Protein AF-A0A4U3ET14-F1 (afdb_monomer_lite)

Secondary structure (DSSP, 8-state):
-BTTS-TT---GGGB----HHHHHHHHHTHHHHHHHHTTTEEEEEEE-TTT--EEEEEEEEEEEEEEETTEEEEEEEEEEEE-S-HHHHHHHHHHHHHHHHHTS---GGGS--SEEEEEEPPP---SS---S-EEEE-TTS-EEEE--GGGTTT---S-----GGGTS---

Structure (mmCIF, N/CA/C/O backbone):
data_AF-A0A4U3ET14-F1
#
_entry.id   AF-A0A4U3ET14-F1
#
loop_
_atom_site.group_PDB
_atom_site.id
_atom_site.type_symbol
_atom_site.label_atom_id
_atom_site.label_alt_id
_atom_site.label_comp_id
_atom_site.label_asym_id
_atom_site.label_entity_id
_atom_site.label_seq_id
_atom_site.pdbx_PDB_ins_code
_atom_site.Cartn_x
_atom_site.Cartn_y
_atom_site.Cartn_z
_atom_site.occupancy
_atom_site.B_iso_or_equiv
_atom_site.auth_seq_id
_atom_site.auth_comp_id
_atom_site.auth_asym_id
_atom_site.auth_atom_id
_atom_site.pdbx_PDB_model_num
ATOM 1 N N . GLU A 1 1 ? -13.115 13.898 7.550 1.00 78.31 1 GLU A N 1
ATOM 2 C CA . GLU A 1 1 ? -11.668 13.920 7.273 1.00 78.31 1 GLU A CA 1
ATOM 3 C C . GLU A 1 1 ? -11.383 13.258 5.935 1.00 78.31 1 GLU A C 1
ATOM 5 O O . GLU A 1 1 ? -12.081 12.295 5.632 1.00 78.31 1 GLU A O 1
ATOM 10 N N . HIS A 1 2 ? -10.423 13.781 5.162 1.00 81.75 2 HIS A N 1
ATOM 11 C CA . HIS A 1 2 ? -9.991 13.271 3.858 1.00 81.75 2 HIS A CA 1
ATOM 12 C C . HIS A 1 2 ? -8.770 12.347 4.012 1.00 81.75 2 HIS A C 1
ATOM 14 O O . HIS A 1 2 ? -7.704 12.760 4.465 1.00 81.75 2 HIS A O 1
ATOM 20 N N . HIS A 1 3 ? -8.874 11.087 3.591 1.00 79.56 3 HIS A N 1
ATOM 21 C CA . HIS A 1 3 ? -7.806 10.092 3.783 1.00 79.56 3 HIS A CA 1
ATOM 22 C C . HIS A 1 3 ? -6.509 10.477 3.074 1.00 79.56 3 HIS A C 1
ATOM 24 O O . HIS A 1 3 ? -5.432 10.311 3.638 1.00 79.56 3 HIS A O 1
ATOM 30 N N . ASN A 1 4 ? -6.608 11.063 1.883 1.00 77.81 4 ASN A N 1
ATOM 31 C CA . ASN A 1 4 ? -5.463 11.516 1.094 1.00 77.81 4 ASN A CA 1
ATOM 32 C C . ASN A 1 4 ? -5.036 12.977 1.347 1.00 77.81 4 ASN A C 1
ATOM 34 O O . ASN A 1 4 ? -4.266 13.516 0.555 1.00 77.81 4 ASN A O 1
ATOM 38 N N . ASN A 1 5 ? -5.581 13.638 2.378 1.00 78.75 5 ASN A N 1
ATOM 39 C CA . ASN A 1 5 ? -5.318 15.048 2.707 1.00 78.75 5 ASN A CA 1
ATOM 40 C C . ASN A 1 5 ? -5.593 16.053 1.563 1.00 78.75 5 ASN A C 1
ATOM 42 O O . ASN A 1 5 ? -5.087 17.173 1.567 1.00 78.75 5 ASN A O 1
ATOM 46 N N . ASN A 1 6 ? -6.387 15.667 0.559 1.00 79.31 6 ASN A N 1
ATOM 47 C CA . ASN A 1 6 ? -6.824 16.564 -0.504 1.00 79.31 6 ASN A CA 1
ATOM 48 C C . ASN A 1 6 ? -8.266 16.998 -0.235 1.00 79.31 6 ASN A C 1
ATOM 50 O O . ASN A 1 6 ? -9.198 16.220 -0.442 1.00 79.31 6 ASN A O 1
ATOM 54 N N . GLU A 1 7 ? -8.435 18.254 0.177 1.00 78.38 7 GLU A N 1
ATOM 55 C CA . GLU A 1 7 ? -9.734 18.862 0.489 1.00 78.38 7 GLU A CA 1
ATOM 56 C C . GLU A 1 7 ? -10.712 18.903 -0.696 1.00 78.38 7 GLU A C 1
ATOM 58 O O . GLU A 1 7 ? -11.920 19.001 -0.493 1.00 78.38 7 GLU A O 1
ATOM 63 N N . PHE A 1 8 ? -10.210 18.789 -1.930 1.00 80.19 8 PHE A N 1
ATOM 64 C CA . PHE A 1 8 ? -11.030 18.739 -3.141 1.00 80.19 8 PHE A CA 1
ATOM 65 C C . PHE A 1 8 ? -11.416 17.308 -3.543 1.00 80.19 8 PHE A C 1
ATOM 67 O O . PHE A 1 8 ? -12.247 17.128 -4.435 1.00 80.19 8 PHE A O 1
ATOM 74 N N . ASN A 1 9 ? -10.844 16.274 -2.910 1.00 80.56 9 ASN A N 1
ATOM 75 C CA . ASN A 1 9 ? -11.234 14.888 -3.163 1.00 80.56 9 ASN A CA 1
ATOM 76 C C . ASN A 1 9 ? -12.428 14.476 -2.290 1.00 80.56 9 ASN A C 1
ATOM 78 O O . ASN A 1 9 ? -12.295 13.707 -1.338 1.00 80.56 9 ASN A O 1
ATOM 82 N N . CYS A 1 10 ? -13.616 14.934 -2.679 1.00 79.69 10 CYS A N 1
ATOM 83 C CA . CYS A 1 10 ? -14.876 14.638 -1.995 1.00 79.69 10 CYS A CA 1
ATOM 84 C C . CYS A 1 10 ? -15.463 13.251 -2.327 1.00 79.69 10 CYS A C 1
ATOM 86 O O . CYS A 1 10 ? -16.654 13.021 -2.102 1.00 79.69 10 CYS A O 1
ATOM 88 N N . CYS A 1 11 ? -14.681 12.325 -2.895 1.00 80.75 11 CYS A N 1
ATOM 89 C CA . CYS A 1 11 ? -15.155 10.958 -3.107 1.00 80.75 11 CYS A CA 1
ATOM 90 C C . CYS A 1 11 ? -15.515 10.334 -1.756 1.00 80.75 11 CYS A C 1
ATOM 92 O O . CYS A 1 11 ? -14.699 10.353 -0.840 1.00 80.75 11 CYS A O 1
ATOM 94 N N . ILE A 1 12 ? -16.705 9.734 -1.643 1.00 75.94 12 ILE A N 1
ATOM 95 C CA . ILE A 1 12 ? -17.190 9.145 -0.382 1.00 75.94 12 ILE A CA 1
ATOM 96 C C . ILE A 1 12 ? -16.167 8.160 0.197 1.00 75.94 12 ILE A C 1
ATOM 98 O O . ILE A 1 12 ? -15.900 8.190 1.390 1.00 75.94 12 ILE A O 1
ATOM 102 N N . SER A 1 13 ? -15.514 7.361 -0.650 1.00 78.69 13 SER A N 1
ATOM 103 C CA . SER A 1 13 ? -14.502 6.391 -0.223 1.00 78.69 13 SER A CA 1
ATOM 104 C C . SER A 1 13 ? -13.238 6.998 0.394 1.00 78.69 13 SER A C 1
ATOM 106 O O . SER A 1 13 ? -12.482 6.274 1.030 1.00 78.69 13 SER A O 1
ATOM 108 N N . ASN A 1 14 ? -13.004 8.297 0.198 1.00 81.69 14 ASN A N 1
ATOM 109 C CA . ASN A 1 14 ? -11.886 9.061 0.753 1.00 81.69 14 ASN A CA 1
ATOM 110 C C . ASN A 1 14 ? -12.255 9.752 2.080 1.00 81.69 14 ASN A C 1
ATOM 112 O O . ASN A 1 14 ? -11.460 10.527 2.607 1.00 81.69 14 ASN A O 1
ATOM 116 N N . LEU A 1 15 ? -13.468 9.544 2.601 1.00 83.50 15 LEU A N 1
ATOM 117 C CA . LEU A 1 15 ? -13.969 10.254 3.773 1.00 83.50 15 LEU A CA 1
ATOM 118 C C . LEU A 1 15 ? -14.135 9.329 4.979 1.00 83.50 15 LEU A C 1
ATOM 120 O O . LEU A 1 15 ? -14.607 8.203 4.864 1.00 83.50 15 LEU A O 1
ATOM 124 N N . SER A 1 16 ? -13.816 9.853 6.164 1.00 83.31 16 SER A N 1
ATOM 125 C CA . SER A 1 16 ? -14.176 9.242 7.452 1.00 83.31 16 SER A CA 1
ATOM 126 C C . SER A 1 16 ? -14.586 10.263 8.500 1.00 83.31 16 SER A C 1
ATOM 128 O O . SER A 1 16 ? -14.164 11.426 8.476 1.00 83.31 16 SER A O 1
ATOM 130 N N . PHE A 1 17 ? -15.361 9.786 9.475 1.00 81.12 17 PHE A N 1
ATOM 131 C CA . PHE A 1 17 ? -15.567 10.469 10.746 1.00 81.12 17 PHE A CA 1
ATOM 132 C C . PHE A 1 17 ? -14.370 10.187 11.662 1.00 81.12 17 PHE A C 1
ATOM 134 O O . PHE A 1 17 ? -14.143 9.050 12.064 1.00 81.12 17 PHE A O 1
ATOM 141 N N . ALA A 1 18 ? -13.598 11.224 11.977 1.00 80.06 18 ALA A N 1
ATOM 142 C CA . ALA A 1 18 ? -12.468 11.169 12.899 1.00 80.06 18 ALA A CA 1
ATOM 143 C C . ALA A 1 18 ? -12.526 12.385 13.832 1.00 80.06 18 ALA A C 1
ATOM 145 O O . ALA A 1 18 ? -13.037 13.439 13.443 1.00 80.06 18 ALA A O 1
ATOM 146 N N . SER A 1 19 ? -12.024 12.249 15.063 1.00 82.44 19 SER A N 1
ATOM 147 C CA . SER A 1 19 ? -11.915 13.398 15.965 1.00 82.44 19 SER A CA 1
ATOM 148 C C . SER A 1 19 ? -10.856 14.381 15.464 1.00 82.44 19 SER A C 1
ATOM 150 O O . SER A 1 19 ? -9.918 13.998 14.760 1.00 82.44 19 SER A O 1
ATOM 152 N N . ASN A 1 20 ? -10.983 15.649 15.861 1.00 81.56 20 ASN A N 1
ATOM 153 C CA . ASN A 1 20 ? -10.042 16.696 15.464 1.00 81.56 20 ASN A CA 1
ATOM 154 C C . ASN A 1 20 ? -8.594 16.365 15.870 1.00 81.56 20 ASN A C 1
ATOM 156 O O . ASN A 1 20 ? -7.677 16.557 15.081 1.00 81.56 20 ASN A O 1
ATOM 160 N N . ASP A 1 21 ? -8.395 15.793 17.060 1.00 78.94 21 ASP A N 1
ATOM 161 C CA . ASP A 1 21 ? -7.061 15.425 17.553 1.00 78.94 21 ASP A CA 1
ATOM 162 C C . ASP A 1 21 ? -6.397 14.342 16.693 1.00 78.94 21 ASP A C 1
ATOM 164 O O . ASP A 1 21 ? -5.205 14.413 16.402 1.00 78.94 21 ASP A O 1
ATOM 168 N N . ILE A 1 22 ? -7.173 13.345 16.254 1.00 78.56 22 ILE A N 1
ATOM 169 C CA . ILE A 1 22 ? -6.671 12.279 15.378 1.00 78.56 22 ILE A CA 1
ATOM 170 C C . ILE A 1 22 ? -6.334 12.850 13.999 1.00 78.56 22 ILE A C 1
ATOM 172 O O . ILE A 1 22 ? -5.330 12.471 13.400 1.00 78.56 22 ILE A O 1
ATOM 176 N N . ASN A 1 23 ? -7.150 13.781 13.509 1.00 76.00 23 ASN A N 1
ATOM 177 C CA . ASN A 1 23 ? -6.892 14.437 12.240 1.00 76.00 23 ASN A CA 1
ATOM 178 C C . ASN A 1 23 ? -5.600 15.272 12.263 1.00 76.00 23 ASN A C 1
ATOM 180 O O . ASN A 1 23 ? -4.749 15.157 11.385 1.00 76.00 23 ASN A O 1
ATOM 184 N N . LEU A 1 24 ? -5.410 16.062 13.320 1.00 77.56 24 LEU A N 1
ATOM 185 C CA . LEU A 1 24 ? -4.178 16.824 13.515 1.00 77.56 24 LEU A CA 1
ATOM 186 C C . LEU A 1 24 ? -2.954 15.9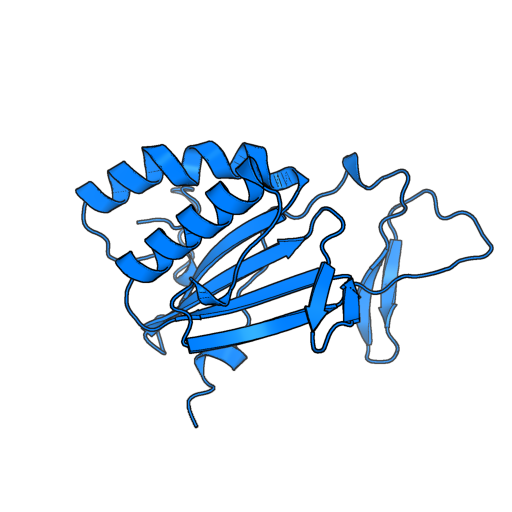02 13.598 1.00 77.56 24 LEU A C 1
ATOM 188 O O . LEU A 1 24 ? -1.919 16.213 13.013 1.00 77.56 24 LEU A O 1
ATOM 192 N N . ALA A 1 25 ? -3.069 14.747 14.263 1.00 72.75 25 ALA A N 1
ATOM 193 C CA . ALA A 1 25 ? -1.997 13.754 14.288 1.00 72.75 25 ALA A CA 1
ATOM 194 C C . ALA A 1 25 ? -1.647 13.252 12.873 1.00 72.75 25 ALA A C 1
ATOM 196 O O . ALA A 1 25 ? -0.470 13.244 12.518 1.00 72.75 25 ALA A O 1
ATOM 197 N N . LYS A 1 26 ? -2.655 12.933 12.046 1.00 79.19 26 LYS A N 1
ATOM 198 C CA . LYS A 1 26 ? -2.486 12.525 10.637 1.00 79.19 26 LYS A CA 1
ATOM 199 C C . LYS A 1 26 ? -1.726 13.555 9.812 1.00 79.19 26 LYS A C 1
ATOM 201 O O . LYS A 1 26 ? -0.763 13.199 9.130 1.00 79.19 26 LYS A O 1
ATOM 206 N N . ALA A 1 27 ? -2.098 14.824 9.947 1.00 74.69 27 ALA A N 1
ATOM 207 C CA . ALA A 1 27 ? -1.433 15.925 9.258 1.00 74.69 27 ALA A CA 1
ATOM 208 C C . ALA A 1 27 ? 0.050 16.080 9.656 1.00 74.69 27 ALA A C 1
ATOM 210 O O . ALA A 1 27 ? 0.862 16.612 8.894 1.00 74.69 27 ALA A O 1
ATOM 211 N N . HIS A 1 28 ? 0.425 15.639 10.860 1.00 73.44 28 HIS A N 1
ATOM 212 C CA . HIS A 1 28 ? 1.790 15.740 11.369 1.00 73.44 28 HIS A CA 1
ATOM 213 C C . HIS A 1 28 ? 2.655 14.499 11.126 1.00 73.44 28 HIS A C 1
ATOM 215 O O . HIS A 1 28 ? 3.878 14.645 11.175 1.00 73.44 28 HIS A O 1
ATOM 221 N N . THR A 1 29 ? 2.064 13.337 10.834 1.00 79.44 29 THR A N 1
ATOM 222 C CA . THR A 1 29 ? 2.793 12.086 10.571 1.00 79.44 29 THR A CA 1
ATOM 223 C C . THR A 1 29 ? 2.603 11.625 9.126 1.00 79.44 29 THR A C 1
ATOM 225 O O . THR A 1 29 ? 3.374 12.041 8.259 1.00 79.44 29 THR A O 1
ATOM 228 N N . LEU A 1 30 ? 1.563 10.832 8.854 1.00 76.06 30 LEU A N 1
ATOM 229 C CA . LEU A 1 30 ? 1.330 10.128 7.593 1.00 76.06 30 LEU A CA 1
ATOM 230 C C . LEU A 1 30 ? 1.377 11.076 6.390 1.00 76.06 30 LEU A C 1
ATOM 232 O O . LEU A 1 30 ? 2.052 10.798 5.401 1.00 76.06 30 LEU A O 1
ATOM 236 N N . ASP A 1 31 ? 0.720 12.231 6.500 1.00 76.50 31 ASP A N 1
ATOM 237 C CA . ASP A 1 31 ? 0.611 13.181 5.390 1.00 76.50 31 ASP A CA 1
ATOM 238 C C . ASP A 1 31 ? 1.960 13.824 5.023 1.00 76.50 31 ASP A C 1
ATOM 240 O O . ASP A 1 31 ? 2.165 14.235 3.881 1.00 76.50 31 ASP A O 1
ATOM 244 N N . LYS A 1 32 ? 2.908 13.900 5.968 1.00 77.69 32 LYS A N 1
ATOM 245 C CA . LYS A 1 32 ? 4.254 14.439 5.718 1.00 77.69 32 LYS A CA 1
ATOM 246 C C . LYS A 1 32 ? 5.221 13.396 5.178 1.00 77.69 32 LYS A C 1
ATOM 248 O O . LYS A 1 32 ? 6.124 13.749 4.421 1.00 77.69 32 LYS A O 1
ATOM 253 N N . THR A 1 33 ? 5.073 12.141 5.589 1.00 76.88 33 THR A N 1
ATOM 254 C CA . THR A 1 33 ? 6.005 11.058 5.246 1.00 76.88 33 THR A CA 1
ATOM 255 C C . THR A 1 33 ? 5.637 10.362 3.939 1.00 76.88 33 THR A C 1
ATOM 257 O O . THR A 1 33 ? 6.524 9.953 3.189 1.00 76.88 33 THR A O 1
ATOM 260 N N . GLN A 1 34 ? 4.349 10.306 3.595 1.00 74.69 34 GLN A N 1
ATOM 261 C CA . GLN A 1 34 ? 3.854 9.654 2.380 1.00 74.69 34 GLN A CA 1
ATOM 262 C C . GLN A 1 34 ? 4.495 10.172 1.069 1.00 74.69 34 GLN A C 1
ATOM 264 O O . GLN A 1 34 ? 4.858 9.334 0.240 1.00 74.69 34 GLN A O 1
ATOM 269 N N . PRO A 1 35 ? 4.739 11.486 0.854 1.00 77.62 35 PRO A N 1
ATOM 270 C CA . PRO A 1 35 ? 5.425 11.963 -0.353 1.00 77.62 35 PRO A CA 1
ATOM 271 C C . PRO A 1 35 ? 6.862 11.445 -0.502 1.00 77.62 35 PRO A C 1
ATOM 273 O O . PRO A 1 35 ? 7.341 11.278 -1.622 1.00 77.62 35 PRO A O 1
ATOM 276 N N . ILE A 1 36 ? 7.547 11.179 0.615 1.00 81.88 36 ILE A N 1
ATOM 277 C CA . ILE A 1 36 ? 8.915 10.639 0.627 1.00 81.88 36 ILE A CA 1
ATOM 278 C C . ILE A 1 36 ? 8.893 9.167 0.202 1.00 81.88 36 ILE A C 1
ATOM 280 O O . ILE A 1 36 ? 9.743 8.723 -0.569 1.00 81.88 36 ILE A O 1
ATOM 284 N N . LEU A 1 37 ? 7.892 8.422 0.679 1.00 85.69 37 LEU A N 1
ATOM 285 C CA . LEU A 1 37 ? 7.723 7.002 0.387 1.00 85.69 37 LEU A CA 1
ATOM 286 C C . LEU A 1 37 ? 7.217 6.737 -1.038 1.00 85.69 37 LEU A C 1
ATOM 288 O O . LEU A 1 37 ? 7.473 5.663 -1.574 1.00 85.69 37 LEU A O 1
ATOM 292 N N . LEU A 1 38 ? 6.549 7.708 -1.668 1.00 85.75 38 LEU A N 1
ATOM 293 C CA . LEU A 1 38 ? 5.799 7.518 -2.912 1.00 85.75 38 LEU A CA 1
ATOM 294 C C . LEU A 1 38 ? 6.601 6.855 -4.039 1.00 85.75 38 LEU A C 1
ATOM 296 O O . LEU A 1 38 ? 6.056 6.040 -4.772 1.00 85.75 38 LEU A O 1
ATOM 300 N N . LYS A 1 39 ? 7.901 7.152 -4.160 1.00 85.25 39 LYS A N 1
ATOM 301 C CA . LYS A 1 39 ? 8.767 6.516 -5.168 1.00 85.25 39 LYS A CA 1
ATOM 302 C C . LYS A 1 39 ? 8.989 5.021 -4.929 1.00 85.25 39 LYS A C 1
ATOM 304 O O . LYS A 1 39 ? 9.222 4.290 -5.879 1.00 85.25 39 LYS A O 1
ATOM 309 N N . LYS A 1 40 ? 8.907 4.572 -3.678 1.00 89.25 40 LYS A N 1
ATOM 310 C CA . LYS A 1 40 ? 9.064 3.168 -3.288 1.00 89.25 40 LYS A CA 1
ATOM 311 C C . LYS A 1 40 ? 7.725 2.439 -3.290 1.00 89.25 40 LYS A C 1
ATOM 313 O O . LYS A 1 40 ? 7.584 1.372 -3.887 1.00 89.25 40 LYS A O 1
ATOM 318 N N . MET A 1 41 ? 6.723 3.023 -2.639 1.00 92.56 41 MET A N 1
ATOM 319 C CA . MET A 1 41 ? 5.410 2.413 -2.476 1.00 92.56 41 MET A CA 1
ATOM 320 C C . MET A 1 41 ? 4.338 3.480 -2.249 1.00 92.56 41 MET A C 1
ATOM 322 O O . MET A 1 41 ? 4.516 4.396 -1.448 1.00 92.56 41 MET A O 1
ATOM 326 N N . ALA A 1 42 ? 3.196 3.347 -2.920 1.00 92.81 42 ALA A N 1
ATOM 327 C CA . ALA A 1 42 ? 2.002 4.107 -2.574 1.00 92.81 42 ALA A CA 1
ATOM 328 C C . ALA A 1 42 ? 1.194 3.352 -1.518 1.00 92.81 42 ALA A C 1
ATOM 330 O O . ALA A 1 42 ? 0.853 2.186 -1.709 1.00 92.81 42 ALA A O 1
ATOM 331 N N . VAL A 1 43 ? 0.876 4.036 -0.420 1.00 93.75 43 VAL A N 1
ATOM 332 C CA . VAL A 1 43 ? 0.053 3.519 0.679 1.00 93.75 43 VAL A CA 1
ATOM 333 C C . VAL A 1 43 ? -1.170 4.410 0.793 1.00 93.75 43 VAL A C 1
ATOM 335 O O . VAL A 1 43 ? -1.035 5.608 1.030 1.00 93.75 43 VAL A O 1
ATOM 338 N N . ASN A 1 44 ? -2.363 3.854 0.626 1.00 93.06 44 ASN A N 1
ATOM 339 C CA . ASN A 1 44 ? -3.621 4.580 0.795 1.00 93.06 44 ASN A CA 1
ATOM 340 C C . ASN A 1 44 ? -4.578 3.757 1.642 1.00 93.06 44 ASN A C 1
ATOM 342 O O . ASN A 1 44 ? -4.387 2.557 1.810 1.00 93.06 44 ASN A O 1
ATOM 346 N N . PHE A 1 45 ? -5.633 4.388 2.140 1.00 93.81 45 PHE A N 1
ATOM 347 C CA . PHE A 1 45 ? -6.753 3.661 2.707 1.00 93.81 45 PHE A CA 1
ATOM 348 C C . PHE A 1 45 ? -8.069 4.307 2.306 1.00 93.81 45 PHE A C 1
ATOM 350 O O . PHE A 1 45 ? -8.109 5.486 1.958 1.00 93.81 45 PHE A O 1
ATOM 357 N N . PHE A 1 46 ? -9.120 3.499 2.322 1.00 93.75 46 PHE A N 1
ATOM 358 C CA . PHE A 1 46 ? -10.455 3.861 1.874 1.00 93.75 46 PHE A CA 1
ATOM 359 C C . PHE A 1 46 ? -11.491 3.302 2.841 1.00 93.75 46 PHE A C 1
ATOM 361 O O . PHE A 1 46 ? -11.257 2.263 3.460 1.00 93.75 46 PHE A O 1
ATOM 368 N N . LYS A 1 47 ? -12.647 3.963 2.933 1.00 93.75 47 LYS A N 1
ATOM 369 C CA . LYS A 1 47 ? -13.829 3.441 3.630 1.00 93.75 47 LYS A CA 1
ATOM 370 C C . LYS A 1 47 ? -14.894 3.034 2.620 1.00 93.75 47 LYS A C 1
ATOM 372 O O . LYS A 1 47 ? -15.229 3.814 1.731 1.00 93.75 47 LYS A O 1
ATOM 377 N N . ASP A 1 48 ? -15.480 1.858 2.791 1.00 93.00 48 ASP A N 1
ATOM 378 C CA . ASP A 1 48 ? -16.745 1.520 2.150 1.00 93.00 48 ASP A CA 1
ATOM 379 C C . ASP A 1 48 ? -17.900 1.782 3.120 1.00 93.00 48 ASP A C 1
ATOM 381 O O . ASP A 1 48 ? -17.986 1.198 4.196 1.00 93.00 48 ASP A O 1
ATOM 385 N N . PHE A 1 49 ? -18.802 2.694 2.759 1.00 89.12 49 PHE A N 1
ATOM 386 C CA . PHE A 1 49 ? -19.910 3.083 3.637 1.00 89.12 49 PHE A CA 1
ATOM 387 C C . PHE A 1 49 ? -21.094 2.111 3.589 1.00 89.12 49 PHE A C 1
ATOM 389 O O . PHE A 1 49 ? -21.980 2.208 4.436 1.00 89.12 49 PHE A O 1
ATOM 396 N N . ASN A 1 50 ? -21.127 1.170 2.645 1.00 90.69 50 ASN A N 1
ATOM 397 C CA . ASN A 1 50 ? -22.186 0.162 2.614 1.00 90.69 50 ASN A CA 1
ATOM 398 C C . ASN A 1 50 ? -21.897 -0.943 3.630 1.00 90.69 50 ASN A C 1
ATOM 400 O O . ASN A 1 50 ? -22.751 -1.273 4.446 1.00 90.69 50 ASN A O 1
ATOM 404 N N . THR A 1 51 ? -20.669 -1.456 3.620 1.00 92.94 51 THR A N 1
ATOM 405 C CA . THR A 1 51 ? -20.203 -2.515 4.527 1.00 92.94 51 THR A CA 1
ATOM 406 C C . THR A 1 51 ? -19.601 -1.974 5.826 1.00 92.94 51 THR A C 1
ATOM 408 O O . THR A 1 51 ? -19.336 -2.739 6.744 1.00 92.94 51 THR A O 1
ATOM 411 N N . GLN A 1 52 ? -19.386 -0.655 5.916 1.00 93.19 52 GLN A N 1
ATOM 412 C CA . GLN A 1 52 ? -18.688 0.042 7.007 1.00 93.19 52 GLN A CA 1
ATOM 413 C C . GLN A 1 52 ? -17.227 -0.390 7.213 1.00 93.19 52 GLN A C 1
ATOM 415 O O . GLN A 1 52 ? -16.593 0.023 8.176 1.00 93.19 52 GLN A O 1
ATOM 420 N N . LYS A 1 53 ? -16.643 -1.147 6.290 1.00 95.06 53 LYS A N 1
ATOM 421 C CA . LYS A 1 53 ? -15.257 -1.603 6.383 1.00 95.06 53 LYS A CA 1
ATOM 422 C C . LYS A 1 53 ? -14.264 -0.595 5.825 1.00 95.06 53 LYS A C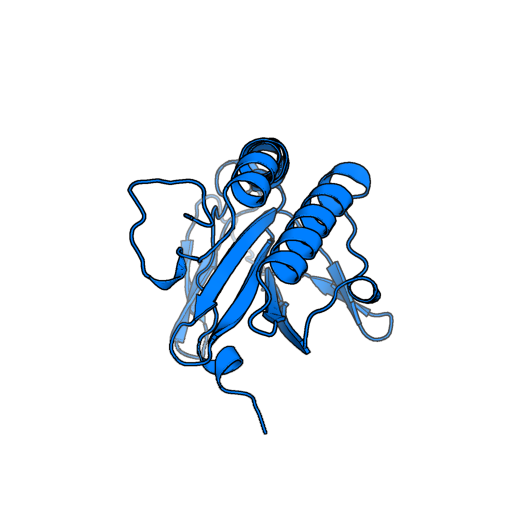 1
ATOM 424 O O . LYS A 1 53 ? -14.600 0.280 5.023 1.00 95.06 53 LYS A O 1
ATOM 429 N N . TYR A 1 54 ? -13.008 -0.778 6.207 1.00 96.50 54 TYR A N 1
ATOM 430 C CA . TYR A 1 54 ? -11.878 -0.075 5.617 1.00 96.50 54 TYR A CA 1
ATOM 431 C C . TYR A 1 54 ? -11.004 -1.015 4.803 1.00 96.50 54 TYR A C 1
ATOM 433 O O . TYR A 1 54 ? -10.963 -2.222 5.038 1.00 96.50 54 TYR A O 1
ATOM 441 N N . GLN A 1 55 ? -10.264 -0.440 3.862 1.00 97.31 55 GLN A N 1
ATOM 442 C CA . GLN A 1 55 ? -9.213 -1.147 3.153 1.00 97.31 55 GLN A CA 1
ATOM 443 C C . GLN A 1 55 ? -7.968 -0.278 3.054 1.00 97.31 55 GLN A C 1
ATOM 445 O O . GLN A 1 55 ? -8.056 0.833 2.535 1.00 97.31 55 GLN A O 1
ATOM 450 N N . ILE A 1 56 ? -6.821 -0.783 3.513 1.00 97.50 56 ILE A N 1
ATOM 451 C CA . ILE A 1 56 ? -5.511 -0.236 3.146 1.00 97.50 56 ILE A CA 1
ATOM 452 C C . ILE A 1 56 ? -5.089 -0.881 1.826 1.00 97.50 56 ILE A C 1
ATOM 454 O O . ILE A 1 56 ? -5.152 -2.099 1.664 1.00 97.50 56 ILE A O 1
ATOM 458 N N . THR A 1 57 ? -4.638 -0.062 0.885 1.00 97.38 57 THR A N 1
ATOM 459 C CA . THR A 1 57 ? -4.083 -0.496 -0.393 1.00 97.38 57 THR A CA 1
ATOM 460 C C . THR A 1 57 ? -2.611 -0.120 -0.459 1.00 97.38 57 THR A C 1
ATOM 462 O O . THR A 1 57 ? -2.266 1.046 -0.247 1.00 97.38 57 THR A O 1
ATOM 465 N N . LEU A 1 58 ? -1.759 -1.078 -0.809 1.00 96.81 58 LEU A N 1
ATOM 466 C CA . LEU A 1 58 ? -0.342 -0.849 -1.060 1.00 96.81 58 LEU A CA 1
ATOM 467 C C . LEU A 1 58 ? -0.032 -1.146 -2.523 1.00 96.81 58 LEU A C 1
ATOM 469 O O . LEU A 1 58 ? -0.381 -2.218 -3.014 1.00 96.81 58 LEU A O 1
ATOM 473 N N . LYS A 1 59 ? 0.643 -0.228 -3.213 1.00 95.56 59 LYS A N 1
ATOM 474 C CA . LYS A 1 59 ? 1.119 -0.414 -4.588 1.00 95.56 59 LYS A CA 1
ATOM 475 C C . LYS A 1 59 ? 2.630 -0.230 -4.642 1.00 95.56 59 LYS A C 1
ATOM 477 O O . LYS A 1 59 ? 3.128 0.861 -4.368 1.00 95.56 59 LYS A O 1
ATOM 482 N N . CYS A 1 60 ? 3.342 -1.290 -5.012 1.00 93.56 60 CYS A N 1
ATOM 483 C CA . CYS A 1 60 ? 4.790 -1.278 -5.169 1.00 93.56 60 CYS A CA 1
ATOM 484 C C . CYS A 1 60 ? 5.175 -0.457 -6.406 1.00 93.56 60 CYS A C 1
ATOM 486 O O . CYS A 1 60 ? 4.713 -0.752 -7.514 1.00 93.56 60 CYS A O 1
ATOM 488 N N . ASN A 1 61 ? 6.017 0.556 -6.209 1.00 91.12 61 ASN A N 1
ATOM 489 C CA . ASN A 1 61 ? 6.674 1.295 -7.290 1.00 91.12 61 ASN A CA 1
ATOM 490 C C . ASN A 1 61 ? 8.115 0.807 -7.495 1.00 91.12 61 ASN A C 1
ATOM 492 O O . ASN A 1 61 ? 8.600 0.805 -8.622 1.00 91.12 61 ASN A O 1
ATOM 496 N N . ASP A 1 62 ? 8.736 0.291 -6.433 1.00 90.06 62 ASP A N 1
ATOM 497 C CA . ASP A 1 62 ? 10.000 -0.446 -6.472 1.00 90.06 62 ASP A CA 1
ATOM 498 C C . ASP A 1 62 ? 9.767 -1.970 -6.356 1.00 90.06 62 ASP A C 1
ATOM 500 O O . ASP A 1 62 ? 8.631 -2.441 -6.217 1.00 90.06 62 ASP A O 1
ATOM 504 N N . ASP A 1 63 ? 10.831 -2.763 -6.440 1.00 91.69 63 ASP A N 1
ATOM 505 C CA . ASP A 1 63 ? 10.771 -4.220 -6.361 1.00 91.69 63 ASP A CA 1
ATOM 506 C C . ASP A 1 63 ? 10.703 -4.705 -4.901 1.00 91.69 63 ASP A C 1
ATOM 508 O O . ASP A 1 63 ? 11.697 -4.772 -4.180 1.00 91.69 63 ASP A O 1
ATOM 512 N N . TYR A 1 64 ? 9.499 -5.102 -4.483 1.00 94.38 64 TYR A N 1
ATOM 513 C CA . TYR A 1 64 ? 9.231 -5.729 -3.188 1.00 94.38 64 TYR A CA 1
ATOM 514 C C . TYR A 1 64 ? 8.946 -7.220 -3.348 1.00 94.38 64 TYR A C 1
ATOM 516 O O . TYR A 1 64 ? 8.312 -7.645 -4.314 1.00 94.38 64 TYR A O 1
ATOM 524 N N . TYR A 1 65 ? 9.363 -8.021 -2.368 1.00 94.75 65 TYR A N 1
ATOM 525 C CA . TYR A 1 65 ? 9.157 -9.467 -2.376 1.00 94.75 65 TYR A CA 1
ATOM 526 C C . TYR A 1 65 ? 8.261 -9.888 -1.219 1.00 94.75 65 TYR A C 1
ATOM 528 O O . TYR A 1 65 ? 8.567 -9.626 -0.058 1.00 94.75 65 TYR A O 1
ATOM 536 N N . LEU A 1 66 ? 7.185 -10.599 -1.537 1.00 93.69 66 LEU A N 1
ATOM 537 C CA . LEU A 1 66 ? 6.369 -11.285 -0.548 1.00 93.69 66 LEU A CA 1
ATOM 538 C C . LEU A 1 66 ? 6.972 -12.669 -0.293 1.00 93.69 66 LEU A C 1
ATOM 540 O O . LEU A 1 66 ? 7.201 -13.428 -1.237 1.00 93.69 66 LEU A O 1
ATOM 544 N N . THR A 1 67 ? 7.239 -12.990 0.974 1.00 90.81 67 THR A N 1
ATOM 545 C CA . THR A 1 67 ? 7.743 -14.312 1.366 1.00 90.81 67 THR A CA 1
ATOM 546 C C . THR A 1 67 ? 6.574 -15.196 1.788 1.00 90.81 67 THR A C 1
ATOM 548 O O . THR A 1 67 ? 5.946 -14.939 2.812 1.00 90.81 67 THR A O 1
ATOM 551 N N . LEU A 1 68 ? 6.288 -16.235 1.004 1.00 85.31 68 LEU A N 1
ATOM 552 C CA . LEU A 1 68 ? 5.247 -17.232 1.269 1.00 85.31 68 LEU A CA 1
ATOM 553 C C . LEU A 1 68 ? 5.886 -18.615 1.229 1.00 85.31 68 LEU A C 1
ATOM 555 O O . LEU A 1 68 ? 6.538 -18.943 0.245 1.00 85.31 68 LEU A O 1
ATOM 559 N N . ASP A 1 69 ? 5.728 -19.408 2.289 1.00 86.50 69 ASP A N 1
ATOM 560 C CA . ASP A 1 69 ? 6.260 -20.779 2.369 1.00 86.50 69 ASP A CA 1
ATOM 561 C C . ASP A 1 69 ? 7.761 -20.891 2.023 1.00 86.50 69 ASP A C 1
ATOM 563 O O . ASP A 1 69 ? 8.207 -21.840 1.385 1.00 86.50 69 ASP A O 1
ATOM 567 N N . ASN A 1 70 ? 8.556 -19.905 2.461 1.00 87.75 70 ASN A N 1
ATOM 568 C CA . ASN A 1 70 ? 9.985 -19.724 2.145 1.00 87.75 70 ASN A CA 1
ATOM 569 C C . ASN A 1 70 ? 10.314 -19.402 0.673 1.00 87.75 70 ASN A C 1
ATOM 571 O O . ASN A 1 70 ? 11.491 -19.302 0.323 1.00 87.75 70 ASN A O 1
ATOM 575 N N . GLU A 1 71 ? 9.319 -19.169 -0.181 1.00 91.69 71 GLU A N 1
ATOM 576 C CA . GLU A 1 71 ? 9.505 -18.649 -1.534 1.00 91.69 71 GLU A CA 1
ATOM 577 C C . GLU A 1 71 ? 9.334 -17.130 -1.569 1.00 91.69 71 GLU A C 1
ATOM 579 O O . GLU A 1 71 ? 8.383 -16.578 -1.013 1.00 91.69 71 GLU A O 1
ATOM 584 N N . LYS A 1 72 ? 10.233 -16.443 -2.279 1.00 93.00 72 LYS A N 1
ATOM 585 C CA . LYS A 1 72 ? 10.116 -15.007 -2.551 1.00 93.00 72 LYS A CA 1
ATOM 586 C C . LYS A 1 72 ? 9.398 -14.792 -3.877 1.00 93.00 72 LYS A C 1
ATOM 588 O O . LYS A 1 72 ? 9.872 -15.250 -4.914 1.00 93.00 72 LYS A O 1
ATOM 593 N N . LYS A 1 73 ? 8.283 -14.063 -3.852 1.00 93.44 73 LYS A N 1
ATOM 594 C CA . LYS A 1 73 ? 7.496 -13.716 -5.044 1.00 93.44 73 LYS A CA 1
ATOM 595 C C . LYS A 1 73 ? 7.465 -12.205 -5.221 1.00 93.44 73 LYS A C 1
ATOM 597 O O . LYS A 1 73 ? 7.241 -11.481 -4.254 1.00 93.44 73 LYS A O 1
ATOM 602 N N . LEU A 1 74 ? 7.703 -11.734 -6.444 1.00 94.19 74 LEU A N 1
ATOM 603 C CA . LEU A 1 74 ? 7.729 -10.304 -6.745 1.00 94.19 74 LEU A CA 1
ATOM 604 C C . LEU A 1 74 ? 6.315 -9.726 -6.636 1.00 94.19 74 LEU A C 1
ATOM 606 O O . LEU A 1 74 ? 5.385 -10.181 -7.304 1.00 94.19 74 LEU A O 1
ATOM 610 N N . LEU A 1 75 ? 6.153 -8.744 -5.762 1.00 95.25 75 LEU A N 1
ATOM 611 C CA . LEU A 1 75 ? 4.868 -8.202 -5.356 1.00 95.25 75 LEU A CA 1
ATOM 612 C C . LEU A 1 75 ? 4.483 -6.996 -6.218 1.00 95.25 75 LEU A C 1
ATOM 614 O O . LEU A 1 75 ? 5.284 -6.083 -6.405 1.00 95.25 75 LEU A O 1
ATOM 618 N N . ASP A 1 76 ? 3.237 -6.965 -6.694 1.00 94.06 76 ASP A N 1
ATOM 619 C CA . ASP A 1 76 ? 2.667 -5.790 -7.360 1.00 94.06 76 ASP A CA 1
ATOM 620 C C . ASP A 1 76 ? 1.925 -4.888 -6.373 1.00 94.06 76 ASP A C 1
ATOM 622 O O . ASP A 1 76 ? 2.151 -3.678 -6.326 1.00 94.06 76 ASP A O 1
ATOM 626 N N . ARG A 1 77 ? 0.998 -5.476 -5.612 1.00 95.62 77 ARG A N 1
ATOM 627 C CA . ARG A 1 77 ? 0.104 -4.752 -4.704 1.00 95.62 77 ARG A CA 1
ATOM 628 C C . ARG A 1 77 ? -0.471 -5.650 -3.619 1.00 95.62 77 ARG A C 1
ATOM 630 O O . ARG A 1 77 ? -0.555 -6.864 -3.805 1.00 95.62 77 ARG A O 1
ATOM 637 N N . ILE A 1 78 ? -0.934 -5.026 -2.541 1.00 97.31 78 ILE A N 1
ATOM 638 C CA . ILE A 1 78 ? -1.621 -5.665 -1.415 1.00 97.31 78 ILE A CA 1
ATOM 639 C C . ILE A 1 78 ? -2.893 -4.885 -1.080 1.00 97.31 78 ILE A C 1
ATOM 641 O O . ILE A 1 78 ? -2.932 -3.658 -1.175 1.00 97.31 78 ILE A O 1
ATOM 645 N N . TYR A 1 79 ? -3.910 -5.619 -0.648 1.00 97.69 79 TYR A N 1
ATOM 646 C CA . TYR A 1 79 ? -5.158 -5.122 -0.098 1.00 97.69 79 TYR A CA 1
ATOM 647 C C . TYR A 1 79 ? -5.346 -5.715 1.300 1.00 97.69 79 TYR A C 1
ATOM 649 O O . TYR A 1 79 ? -5.379 -6.933 1.451 1.00 97.69 79 TYR A O 1
ATOM 657 N N . LEU A 1 80 ? -5.470 -4.862 2.312 1.00 97.69 80 LEU A N 1
ATOM 658 C CA . LEU A 1 80 ? -5.708 -5.250 3.703 1.00 97.69 80 LEU A CA 1
ATOM 659 C C . LEU A 1 80 ? -7.090 -4.754 4.117 1.00 97.69 80 LEU A C 1
ATOM 661 O O . LEU A 1 80 ? -7.337 -3.552 4.052 1.00 97.69 80 LEU A O 1
ATOM 665 N N . VAL A 1 81 ? -7.986 -5.649 4.524 1.00 97.56 81 VAL A N 1
ATOM 666 C CA . VAL A 1 81 ? -9.362 -5.307 4.921 1.00 97.56 81 VAL A CA 1
ATOM 667 C C . VAL A 1 81 ? -9.468 -5.218 6.437 1.00 97.56 81 VAL A C 1
ATOM 669 O O . VAL A 1 81 ? -8.929 -6.063 7.144 1.00 97.56 81 VAL A O 1
ATOM 672 N N . TYR A 1 82 ? -10.202 -4.227 6.929 1.00 97.12 82 TYR A N 1
ATOM 673 C CA . TYR A 1 82 ? -10.381 -3.935 8.348 1.00 97.12 82 TYR A CA 1
ATOM 674 C C . TYR A 1 82 ? -11.853 -3.682 8.680 1.00 97.12 82 TYR A C 1
ATOM 676 O O . TYR A 1 82 ? -12.617 -3.212 7.831 1.00 97.12 82 TYR A O 1
ATOM 684 N N . ASP A 1 83 ? -12.220 -3.909 9.940 1.00 95.81 83 ASP A N 1
ATOM 685 C CA . ASP A 1 83 ? -13.501 -3.471 10.506 1.00 95.81 83 ASP A CA 1
ATOM 686 C C . ASP A 1 83 ? -13.626 -1.939 10.547 1.00 95.81 83 ASP A C 1
ATOM 688 O O . ASP A 1 83 ? -12.658 -1.215 10.295 1.00 95.81 83 ASP A O 1
ATOM 692 N N . ASP A 1 84 ? -14.812 -1.432 10.915 1.00 94.56 84 ASP A N 1
ATOM 693 C CA . ASP A 1 84 ? -15.106 0.004 11.069 1.00 94.56 84 ASP A CA 1
ATOM 694 C C . ASP A 1 84 ? -14.368 0.649 12.260 1.00 94.56 84 ASP A C 1
ATOM 696 O O . ASP A 1 84 ? -14.963 1.112 13.235 1.00 94.56 84 ASP A O 1
ATOM 700 N N . ASN A 1 85 ? -13.038 0.672 12.215 1.00 92.75 85 ASN A N 1
ATOM 701 C CA . ASN A 1 85 ? -12.201 1.251 13.251 1.00 92.75 85 ASN A CA 1
ATOM 702 C C . ASN A 1 85 ? -11.101 2.111 12.634 1.00 92.75 85 ASN A C 1
ATOM 704 O O . ASN A 1 85 ? -9.967 1.677 12.433 1.00 92.75 85 ASN A O 1
ATOM 708 N N . PHE A 1 86 ? -11.438 3.381 12.400 1.00 90.50 86 PHE A N 1
ATOM 709 C CA . PHE A 1 86 ? -10.508 4.360 11.840 1.00 90.50 86 PHE A CA 1
ATOM 710 C C . PHE A 1 86 ? -9.186 4.428 12.612 1.00 90.50 86 PHE A C 1
ATOM 712 O O . PHE A 1 86 ? -8.134 4.564 12.001 1.00 90.50 86 PHE A O 1
ATOM 719 N N . ARG A 1 87 ? -9.217 4.340 13.951 1.00 90.50 87 ARG A N 1
ATOM 720 C CA . ARG A 1 87 ? -8.005 4.463 14.771 1.00 90.50 87 ARG A CA 1
ATOM 721 C C . ARG A 1 87 ? -7.040 3.312 14.500 1.00 90.50 87 ARG A C 1
ATOM 723 O O . ARG A 1 87 ? -5.857 3.575 14.342 1.00 90.50 87 ARG A O 1
ATOM 730 N N . VAL A 1 88 ? -7.544 2.081 14.423 1.00 94.88 88 VAL A N 1
ATOM 731 C CA . VAL A 1 88 ? -6.731 0.897 14.103 1.00 94.88 88 VAL A CA 1
ATOM 732 C C . VAL A 1 88 ? -6.150 1.013 12.697 1.00 94.88 88 VAL A C 1
ATOM 734 O O . VAL A 1 88 ? -4.938 0.932 12.537 1.00 94.88 88 VAL A O 1
ATOM 737 N N . VAL A 1 89 ? -6.993 1.307 11.704 1.00 94.56 89 VAL A N 1
ATOM 738 C CA . VAL A 1 89 ? -6.578 1.457 10.298 1.00 94.56 89 VAL A CA 1
ATOM 739 C C . VAL A 1 89 ? -5.506 2.534 10.155 1.00 94.56 89 VAL A C 1
ATOM 741 O O . VAL A 1 89 ? -4.489 2.338 9.499 1.00 94.56 89 VAL A O 1
ATOM 744 N N . TYR A 1 90 ? -5.709 3.677 10.804 1.00 91.44 90 TYR A N 1
ATOM 745 C CA . TYR A 1 90 ? -4.762 4.781 10.789 1.00 91.44 90 TYR A CA 1
ATOM 746 C C . TYR A 1 90 ? -3.436 4.420 11.475 1.00 91.44 90 TYR A C 1
ATOM 748 O O . TYR A 1 90 ? -2.369 4.756 10.960 1.00 91.44 90 TYR A O 1
ATOM 756 N N . THR A 1 91 ? -3.476 3.738 12.622 1.00 93.81 91 THR A N 1
ATOM 757 C CA . THR A 1 91 ? -2.266 3.279 13.318 1.00 93.81 91 THR A CA 1
ATOM 758 C C . THR A 1 91 ? -1.468 2.303 12.458 1.00 93.81 91 THR A C 1
ATOM 760 O O . THR A 1 91 ? -0.264 2.495 12.300 1.00 93.81 91 THR A O 1
ATOM 763 N N . ASP A 1 92 ? -2.130 1.327 11.841 1.00 96.31 92 ASP A N 1
ATOM 764 C CA . ASP A 1 92 ? -1.491 0.372 10.936 1.00 96.31 92 ASP A CA 1
ATOM 765 C C . ASP A 1 92 ? -0.914 1.057 9.692 1.00 96.31 92 ASP A C 1
ATOM 767 O O . ASP A 1 92 ? 0.212 0.764 9.300 1.00 96.31 92 ASP A O 1
ATOM 771 N N . ALA A 1 93 ? -1.632 2.019 9.101 1.00 93.81 93 ALA A N 1
ATOM 772 C CA . ALA A 1 93 ? -1.131 2.789 7.963 1.00 93.81 93 ALA A CA 1
ATOM 773 C C . ALA A 1 93 ? 0.156 3.559 8.304 1.00 93.81 93 ALA A C 1
ATOM 775 O O . ALA A 1 93 ? 1.089 3.562 7.504 1.00 93.81 93 ALA A O 1
ATOM 776 N N . ASN A 1 94 ? 0.233 4.188 9.486 1.00 91.38 94 ASN A N 1
ATOM 777 C CA . ASN A 1 94 ? 1.469 4.847 9.929 1.00 91.38 94 ASN A CA 1
ATOM 778 C C . ASN A 1 94 ? 2.588 3.834 10.135 1.00 91.38 94 ASN A C 1
ATOM 780 O O . ASN A 1 94 ? 3.679 4.038 9.621 1.00 91.38 94 ASN A O 1
ATOM 784 N N . ARG A 1 95 ? 2.299 2.722 10.819 1.00 94.25 95 ARG A N 1
ATOM 785 C CA . ARG A 1 95 ? 3.281 1.663 11.053 1.00 94.25 95 ARG A CA 1
ATOM 786 C C . ARG A 1 95 ? 3.883 1.151 9.746 1.00 94.25 95 ARG A C 1
ATOM 788 O O . ARG A 1 95 ? 5.097 1.059 9.644 1.00 94.25 95 ARG A O 1
ATOM 795 N N . ILE A 1 96 ? 3.045 0.871 8.748 1.00 94.81 96 ILE A N 1
ATOM 796 C CA . ILE A 1 96 ? 3.480 0.464 7.406 1.00 94.81 96 ILE A CA 1
ATOM 797 C C . ILE A 1 96 ? 4.439 1.502 6.815 1.00 94.81 96 ILE A C 1
ATOM 799 O O . ILE A 1 96 ? 5.498 1.144 6.307 1.00 94.81 96 ILE A O 1
ATOM 803 N N . VAL A 1 97 ? 4.069 2.785 6.858 1.00 91.88 97 VAL A N 1
ATOM 804 C CA . VAL A 1 97 ? 4.899 3.856 6.293 1.00 91.88 97 VAL A CA 1
ATOM 805 C C . VAL A 1 97 ? 6.231 3.978 7.030 1.00 91.88 97 VAL A C 1
ATOM 807 O O . VAL A 1 97 ? 7.267 4.078 6.374 1.00 91.88 97 VAL A O 1
ATOM 810 N N . ASP A 1 98 ? 6.220 3.926 8.359 1.00 90.94 98 ASP A N 1
ATOM 811 C CA . ASP A 1 98 ? 7.422 4.024 9.184 1.00 90.94 98 ASP A CA 1
ATOM 812 C C . ASP A 1 98 ? 8.354 2.824 8.949 1.00 90.94 98 ASP A C 1
ATOM 814 O O . ASP A 1 98 ? 9.530 3.013 8.640 1.00 90.94 98 ASP A O 1
ATOM 818 N N . GLU A 1 99 ? 7.834 1.593 8.973 1.00 93.19 99 GLU A N 1
ATOM 819 C CA . GLU A 1 99 ? 8.624 0.377 8.734 1.00 93.19 99 GLU A CA 1
ATOM 820 C C . GLU A 1 99 ? 9.253 0.370 7.327 1.00 93.19 99 GLU A C 1
ATOM 822 O O . GLU A 1 99 ? 10.441 0.058 7.174 1.00 93.19 99 GLU A O 1
ATOM 827 N N . LEU A 1 100 ? 8.513 0.811 6.302 1.00 91.75 100 LEU A N 1
ATOM 828 C CA . LEU A 1 100 ? 9.031 0.953 4.937 1.00 91.75 100 LEU A CA 1
ATOM 829 C C . LEU A 1 100 ? 10.118 2.029 4.804 1.00 91.75 100 LEU A C 1
ATOM 831 O O . LEU A 1 100 ? 11.016 1.897 3.965 1.00 91.75 100 LEU A O 1
ATOM 835 N N . LEU A 1 101 ? 10.033 3.111 5.579 1.00 89.06 101 LEU A N 1
ATOM 836 C CA . LEU A 1 101 ? 11.032 4.180 5.567 1.00 89.06 101 LEU A CA 1
ATOM 837 C C . LEU A 1 101 ? 12.297 3.790 6.336 1.00 89.06 101 LEU A C 1
ATOM 839 O O . LEU A 1 101 ? 13.395 4.098 5.871 1.00 89.06 101 LEU A O 1
ATOM 843 N N . GLU A 1 102 ? 12.149 3.117 7.477 1.00 90.12 102 GLU A N 1
ATOM 844 C CA . GLU A 1 102 ? 13.256 2.755 8.365 1.00 90.12 102 GLU A CA 1
ATOM 845 C C . GLU A 1 102 ? 13.994 1.494 7.915 1.00 90.12 102 GLU A C 1
ATOM 847 O O . GLU A 1 102 ? 15.225 1.472 7.882 1.00 90.12 102 GLU A O 1
ATOM 852 N N . THR A 1 103 ? 13.250 0.443 7.572 1.00 92.12 103 THR A N 1
ATOM 853 C CA . THR A 1 103 ? 13.808 -0.892 7.302 1.00 92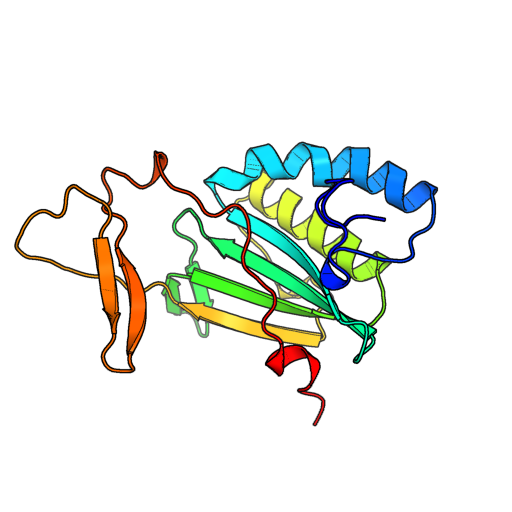.12 103 THR A CA 1
ATOM 854 C C . THR A 1 103 ? 13.601 -1.339 5.861 1.00 92.12 103 THR A C 1
ATOM 856 O O . THR A 1 103 ? 14.396 -2.117 5.340 1.00 92.12 103 THR A O 1
ATOM 859 N N . GLY A 1 104 ? 12.563 -0.825 5.193 1.00 90.25 104 GLY A N 1
ATOM 860 C CA . GLY A 1 104 ? 12.153 -1.297 3.870 1.00 90.25 104 GLY A CA 1
ATOM 861 C C . GLY A 1 104 ? 11.403 -2.632 3.896 1.00 90.25 104 GLY A C 1
ATOM 862 O O . GLY A 1 104 ? 11.105 -3.171 2.834 1.00 90.25 104 GLY A O 1
ATOM 863 N N . GLU A 1 105 ? 11.073 -3.150 5.078 1.00 92.00 105 GLU A N 1
ATOM 864 C CA . GLU A 1 105 ? 10.349 -4.404 5.285 1.00 92.00 105 GLU A CA 1
ATOM 865 C C . GLU A 1 105 ? 9.053 -4.135 6.065 1.00 92.00 105 GLU A C 1
ATOM 867 O O . GLU A 1 105 ? 8.954 -3.135 6.765 1.00 92.00 105 GLU A O 1
ATOM 872 N N . ILE A 1 106 ? 8.048 -5.006 5.926 1.00 93.38 106 ILE A N 1
ATOM 873 C CA . ILE A 1 106 ? 6.793 -4.942 6.694 1.00 93.38 106 ILE A CA 1
ATOM 874 C C . ILE A 1 106 ? 6.556 -6.314 7.320 1.00 93.38 106 ILE A C 1
ATOM 876 O O . ILE A 1 106 ? 6.517 -7.318 6.600 1.00 93.38 106 ILE A O 1
ATOM 880 N N . ASP A 1 107 ? 6.323 -6.361 8.632 1.00 92.06 107 ASP A N 1
ATOM 881 C CA . ASP A 1 107 ? 5.818 -7.575 9.282 1.00 92.06 107 ASP A CA 1
ATOM 882 C C . ASP A 1 107 ? 4.291 -7.526 9.396 1.0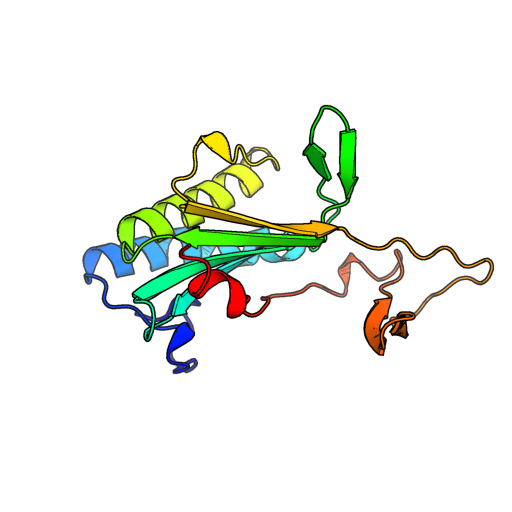0 92.06 107 ASP A C 1
ATOM 884 O O . ASP A 1 107 ? 3.712 -6.992 10.345 1.00 92.06 107 ASP A O 1
ATOM 888 N N . PHE A 1 108 ? 3.621 -8.151 8.426 1.00 92.31 108 PHE A N 1
ATOM 889 C CA . PHE A 1 108 ? 2.162 -8.228 8.377 1.00 92.31 108 PHE A CA 1
ATOM 890 C C . PHE A 1 108 ? 1.539 -8.910 9.606 1.00 92.31 108 PHE A C 1
ATOM 892 O O . PHE A 1 108 ? 0.349 -8.729 9.840 1.00 92.31 108 PHE A O 1
ATOM 899 N N . LYS A 1 109 ? 2.290 -9.670 10.417 1.00 92.56 109 LYS A N 1
ATOM 900 C CA . LYS A 1 109 ? 1.755 -10.282 11.650 1.00 92.56 109 LYS A CA 1
ATOM 901 C C . LYS A 1 109 ? 1.497 -9.267 12.760 1.00 92.56 109 LYS A C 1
ATOM 903 O O . LYS A 1 109 ? 0.818 -9.591 13.730 1.00 92.56 109 LYS A O 1
ATOM 908 N N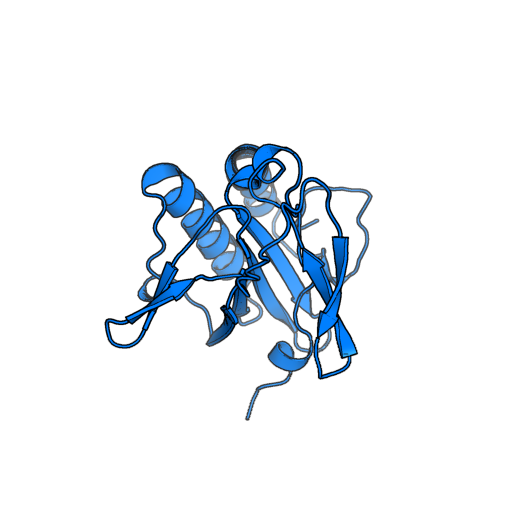 . LEU A 1 110 ? 2.071 -8.073 12.645 1.00 94.19 110 LEU A N 1
ATOM 909 C CA . LEU A 1 110 ? 1.952 -7.003 13.633 1.00 94.19 110 LEU A CA 1
ATOM 910 C C . LEU A 1 110 ? 0.829 -6.013 13.294 1.00 94.19 110 LEU A C 1
ATOM 912 O O . LEU A 1 110 ? 0.628 -5.046 14.031 1.00 94.19 110 LEU A O 1
ATOM 916 N N . LEU A 1 111 ? 0.119 -6.260 12.192 1.00 96.56 111 LEU A N 1
ATOM 917 C CA . LEU A 1 111 ? -1.026 -5.493 11.721 1.00 96.56 111 LEU A CA 1
ATOM 918 C C . LEU A 1 111 ? -2.338 -6.163 12.151 1.00 96.56 111 LEU A C 1
ATOM 920 O O . LEU A 1 111 ? -2.390 -7.361 12.422 1.00 96.56 111 LEU A O 1
ATOM 924 N N . SER A 1 112 ? -3.408 -5.379 12.195 1.00 97.00 112 SER A N 1
ATOM 925 C CA . SER A 1 112 ? -4.721 -5.760 12.729 1.00 97.00 112 SER A CA 1
ATOM 926 C C . SER A 1 112 ? -5.774 -5.993 11.635 1.00 97.00 112 SER A C 1
ATOM 928 O O . SER A 1 112 ? -6.960 -5.771 11.871 1.00 97.00 112 SER A O 1
ATOM 930 N N . TYR A 1 113 ? -5.358 -6.359 10.419 1.00 96.62 113 TYR A N 1
ATOM 931 C CA . TYR A 1 113 ? -6.290 -6.614 9.317 1.00 96.62 113 TYR A CA 1
ATOM 932 C C . TYR A 1 113 ? -7.045 -7.937 9.511 1.00 96.62 113 TYR A C 1
ATOM 934 O O . TYR A 1 113 ? -6.519 -8.903 10.061 1.00 96.62 113 TYR A O 1
ATOM 942 N N . ASN A 1 114 ? -8.268 -7.996 8.990 1.00 95.19 114 ASN A N 1
ATOM 943 C CA . ASN A 1 114 ? -9.124 -9.182 9.004 1.00 95.19 114 ASN A CA 1
ATOM 944 C C . ASN A 1 114 ? -8.796 -10.135 7.854 1.00 95.19 114 ASN A C 1
ATOM 946 O O . ASN A 1 114 ? -8.841 -11.353 8.004 1.00 95.19 114 ASN A O 1
ATOM 950 N N . SER A 1 115 ? -8.487 -9.579 6.682 1.00 95.31 115 SER A N 1
ATOM 951 C CA . SER A 1 115 ? -8.077 -10.356 5.516 1.00 95.31 115 SER A CA 1
ATOM 952 C C . SER A 1 115 ? -7.062 -9.605 4.661 1.00 95.31 115 SER A C 1
ATOM 954 O O . SER A 1 115 ? -6.998 -8.373 4.671 1.00 95.31 115 SER A O 1
ATOM 956 N N . LEU A 1 116 ? -6.255 -10.381 3.939 1.00 94.94 116 LEU A N 1
ATOM 957 C CA . LEU A 1 116 ? -5.221 -9.908 3.032 1.00 94.94 116 LEU A CA 1
ATOM 958 C C . LEU A 1 116 ? -5.442 -10.544 1.663 1.00 94.94 116 LEU A C 1
ATOM 960 O O . LEU A 1 116 ? -5.607 -11.757 1.550 1.00 94.94 116 LEU A O 1
ATOM 964 N N . ASP A 1 117 ? -5.403 -9.718 0.625 1.00 96.38 117 ASP A N 1
ATOM 965 C CA . ASP A 1 117 ? -5.319 -10.146 -0.768 1.00 96.38 117 ASP A CA 1
ATOM 966 C C . ASP A 1 117 ? -4.121 -9.463 -1.432 1.00 96.38 117 ASP A C 1
ATOM 968 O O . ASP A 1 117 ? -3.705 -8.376 -1.023 1.00 96.38 117 ASP A O 1
ATOM 972 N N . TYR A 1 118 ? -3.543 -10.082 -2.454 1.00 95.44 118 TYR A N 1
ATOM 973 C CA . TYR A 1 118 ? -2.372 -9.532 -3.132 1.00 95.44 118 TYR A CA 1
ATOM 974 C C . TYR A 1 118 ? -2.348 -9.895 -4.612 1.00 95.44 118 TYR A C 1
ATOM 976 O O . TYR A 1 118 ? -3.022 -10.809 -5.083 1.00 95.44 118 TYR A O 1
ATOM 984 N N . THR A 1 119 ? -1.547 -9.163 -5.378 1.00 94.06 119 THR A N 1
ATOM 985 C CA . THR A 1 119 ? -1.256 -9.497 -6.775 1.00 94.06 119 THR A CA 1
ATOM 986 C C . THR A 1 119 ? 0.247 -9.479 -6.983 1.00 94.06 119 THR A C 1
ATOM 988 O O . THR A 1 119 ? 0.952 -8.641 -6.417 1.00 94.06 119 THR A O 1
ATOM 991 N N . LEU A 1 120 ? 0.744 -10.428 -7.772 1.00 93.06 120 LEU A N 1
ATOM 992 C CA . LEU A 1 120 ? 2.158 -10.531 -8.113 1.00 93.06 120 LEU A CA 1
ATOM 993 C C . LEU A 1 120 ? 2.470 -9.702 -9.356 1.00 93.06 120 LEU A C 1
ATOM 995 O O . LEU A 1 120 ? 1.630 -9.545 -10.242 1.00 93.06 120 LEU A O 1
ATOM 999 N N . LYS A 1 121 ? 3.692 -9.180 -9.414 1.00 90.81 121 LYS A N 1
ATOM 1000 C CA . LYS A 1 121 ? 4.184 -8.409 -10.553 1.00 90.81 121 LYS A CA 1
ATOM 1001 C C . LYS A 1 121 ? 4.508 -9.369 -11.695 1.00 90.81 121 LYS A C 1
ATOM 1003 O O . LYS A 1 121 ? 5.165 -10.388 -11.490 1.00 90.81 121 LYS A O 1
ATOM 1008 N N . VAL A 1 122 ? 4.042 -9.045 -12.897 1.00 86.69 122 VAL A N 1
ATOM 1009 C CA . VAL A 1 122 ? 4.329 -9.826 -14.105 1.00 86.69 122 VAL A CA 1
ATOM 1010 C C . VAL A 1 122 ? 5.614 -9.298 -14.732 1.00 86.69 122 VAL A C 1
ATOM 1012 O O . VAL A 1 122 ? 5.719 -8.107 -15.019 1.00 86.69 122 VAL A O 1
ATOM 1015 N N . LEU A 1 123 ? 6.587 -10.184 -14.943 1.00 84.81 123 LEU A N 1
ATOM 1016 C CA . LEU A 1 123 ? 7.813 -9.871 -15.673 1.00 84.81 123 LEU A CA 1
ATOM 1017 C C . LEU A 1 123 ? 7.627 -10.231 -17.146 1.00 84.81 123 LEU A C 1
ATOM 1019 O O . LEU A 1 123 ? 7.264 -11.362 -17.473 1.00 84.81 123 LEU A O 1
ATOM 1023 N N . VAL A 1 124 ? 7.878 -9.264 -18.024 1.00 82.44 124 VAL A N 1
ATOM 1024 C CA . VAL A 1 124 ? 7.832 -9.447 -19.476 1.00 82.44 124 VAL A CA 1
ATOM 1025 C C . VAL A 1 124 ? 9.261 -9.426 -19.995 1.00 82.44 124 VAL A C 1
ATOM 1027 O O . VAL A 1 124 ? 9.970 -8.440 -19.817 1.00 82.44 124 VAL A O 1
ATOM 1030 N N . TYR A 1 125 ? 9.671 -10.518 -20.633 1.00 81.25 125 TYR A N 1
ATOM 1031 C CA . TYR A 1 125 ? 10.955 -10.616 -21.319 1.00 81.25 125 TYR A CA 1
ATOM 1032 C C . TYR A 1 125 ? 10.723 -10.430 -22.815 1.00 81.25 125 TYR A C 1
ATOM 1034 O O . TYR A 1 125 ? 9.823 -11.049 -23.384 1.00 81.25 125 TYR A O 1
ATOM 1042 N N . SER A 1 126 ? 11.524 -9.569 -23.431 1.00 79.88 126 SER A N 1
ATOM 1043 C CA . SER A 1 126 ? 11.490 -9.276 -24.860 1.00 79.88 126 SER A CA 1
ATOM 1044 C C . SER A 1 126 ? 12.911 -9.361 -25.403 1.00 79.88 126 SER A C 1
ATOM 1046 O O . SER A 1 126 ? 13.837 -8.861 -24.767 1.00 79.88 126 SER A O 1
ATOM 1048 N N . ASP A 1 127 ? 13.074 -9.993 -26.566 1.00 81.19 127 ASP A N 1
ATOM 1049 C CA . ASP A 1 127 ? 14.353 -10.022 -27.287 1.00 81.19 127 ASP A CA 1
ATOM 1050 C C . ASP A 1 127 ? 14.685 -8.646 -27.893 1.00 81.19 127 ASP A C 1
ATOM 1052 O O . ASP A 1 127 ? 15.848 -8.321 -28.129 1.00 81.19 127 ASP A O 1
ATOM 1056 N N . GLU A 1 128 ? 13.658 -7.823 -28.124 1.00 83.06 128 GLU A N 1
ATOM 1057 C CA . GLU A 1 128 ? 13.789 -6.428 -28.534 1.00 83.06 128 GLU A CA 1
ATOM 1058 C C . GLU A 1 128 ? 13.793 -5.511 -27.307 1.00 83.06 128 GLU A C 1
ATOM 1060 O O . GLU A 1 128 ? 12.977 -5.671 -26.393 1.00 83.06 128 GLU A O 1
ATOM 1065 N N . GLU A 1 129 ? 14.695 -4.527 -27.298 1.00 81.88 129 GLU A N 1
ATOM 1066 C CA . GLU A 1 129 ? 14.785 -3.538 -26.227 1.00 81.88 129 GLU A CA 1
ATOM 1067 C C . GLU A 1 129 ? 13.538 -2.643 -26.221 1.00 81.88 129 GLU A C 1
ATOM 1069 O O . GLU A 1 129 ? 13.286 -1.874 -27.150 1.00 81.88 129 GLU A O 1
ATOM 1074 N N . ILE A 1 130 ? 12.753 -2.732 -25.148 1.00 83.62 130 ILE A N 1
ATOM 1075 C CA . ILE A 1 130 ? 11.633 -1.826 -24.903 1.00 83.62 130 ILE A CA 1
ATOM 1076 C C . ILE A 1 130 ? 12.196 -0.585 -24.211 1.00 83.62 130 ILE A C 1
ATOM 1078 O O . ILE A 1 130 ? 12.692 -0.669 -23.091 1.00 83.62 130 ILE A O 1
ATOM 1082 N N . THR A 1 131 ? 12.120 0.568 -24.870 1.00 86.81 131 THR A N 1
ATOM 1083 C CA . THR A 1 131 ? 12.645 1.842 -24.344 1.00 86.81 131 THR A CA 1
ATOM 1084 C C . THR A 1 131 ? 11.558 2.786 -23.836 1.00 86.81 131 THR A C 1
ATOM 1086 O O . THR A 1 131 ? 11.845 3.697 -23.062 1.00 86.81 131 THR A O 1
ATOM 1089 N N . GLU A 1 132 ? 10.307 2.544 -24.227 1.00 89.12 132 GLU A N 1
ATOM 1090 C CA . GLU A 1 132 ? 9.150 3.382 -23.911 1.00 89.12 132 GLU A CA 1
ATOM 1091 C C . GLU A 1 132 ? 8.075 2.599 -23.154 1.00 89.12 132 GLU A C 1
ATOM 1093 O O . GLU A 1 132 ? 7.981 1.374 -23.258 1.00 89.12 132 GLU A O 1
ATOM 1098 N N . ILE A 1 133 ? 7.235 3.315 -22.404 1.00 88.38 133 ILE A N 1
ATOM 1099 C CA . ILE A 1 133 ? 6.082 2.718 -21.722 1.00 88.38 133 ILE A CA 1
ATOM 1100 C C . ILE A 1 133 ? 5.070 2.242 -22.768 1.00 88.38 133 ILE A C 1
ATOM 1102 O O . ILE A 1 133 ? 4.638 3.011 -23.629 1.00 88.38 133 ILE A O 1
ATOM 1106 N N . GLN A 1 134 ? 4.647 0.984 -22.666 1.00 89.75 134 GLN A N 1
ATOM 1107 C CA . GLN A 1 134 ? 3.674 0.381 -23.576 1.00 89.75 134 GLN A CA 1
ATOM 1108 C C . GLN A 1 134 ? 2.405 -0.037 -22.838 1.00 89.75 134 GLN A C 1
ATOM 1110 O O . GLN A 1 134 ? 2.421 -0.330 -21.644 1.00 89.75 134 GLN A O 1
ATOM 1115 N N . HIS A 1 135 ? 1.298 -0.096 -23.571 1.00 88.69 135 HIS A N 1
ATOM 1116 C CA . HIS A 1 135 ? 0.040 -0.666 -23.104 1.00 88.69 135 HIS A CA 1
ATOM 1117 C C . HIS A 1 135 ? -0.281 -1.909 -23.930 1.00 88.69 135 HIS A C 1
ATOM 1119 O O . HIS A 1 135 ? -0.131 -1.912 -25.150 1.00 88.69 135 HIS A O 1
ATOM 1125 N N . THR A 1 136 ? -0.725 -2.969 -23.269 1.00 88.44 136 THR A N 1
ATOM 1126 C CA . THR A 1 136 ? -1.124 -4.219 -23.922 1.00 88.44 136 THR A CA 1
ATOM 1127 C C . THR A 1 136 ? -2.275 -4.866 -23.153 1.00 88.44 136 THR A C 1
ATOM 1129 O O . THR A 1 136 ? -2.763 -4.301 -22.174 1.00 88.44 136 THR A O 1
ATOM 1132 N N . GLN A 1 137 ? -2.733 -6.030 -23.599 1.00 87.69 137 GLN A N 1
ATOM 1133 C CA . GLN A 1 137 ? -3.674 -6.868 -22.866 1.00 87.69 137 GLN A CA 1
ATOM 1134 C C . GLN A 1 137 ? -3.052 -8.237 -22.609 1.00 87.69 137 GLN A C 1
ATOM 1136 O O . GLN A 1 137 ? -2.282 -8.742 -23.429 1.00 87.69 137 GLN A O 1
ATOM 1141 N N . ASP A 1 138 ? -3.365 -8.830 -21.462 1.00 81.94 138 ASP A N 1
ATOM 1142 C CA . ASP A 1 138 ? -3.065 -10.239 -21.230 1.00 81.94 138 ASP A CA 1
ATOM 1143 C C . ASP A 1 138 ? -4.036 -11.152 -22.005 1.00 81.94 138 ASP A C 1
ATOM 1145 O O . ASP A 1 138 ? -4.917 -10.700 -22.743 1.00 81.94 138 ASP A O 1
ATOM 1149 N N . LYS A 1 139 ? -3.863 -12.469 -21.854 1.00 81.81 139 LYS A N 1
ATOM 1150 C CA . LYS A 1 139 ? -4.693 -13.475 -22.538 1.00 81.81 139 LYS A CA 1
ATOM 1151 C C . LYS A 1 139 ? -6.164 -13.438 -22.116 1.00 81.81 139 LYS A C 1
ATOM 1153 O O . LYS A 1 139 ? -7.005 -13.930 -22.864 1.00 81.81 139 LYS A O 1
ATOM 1158 N N . ASP A 1 140 ? -6.451 -12.857 -20.958 1.00 85.06 140 ASP A N 1
ATOM 1159 C CA . ASP A 1 140 ? -7.785 -12.754 -20.376 1.00 85.06 140 ASP A CA 1
ATOM 1160 C C . ASP A 1 140 ? -8.431 -11.386 -20.679 1.00 85.06 140 ASP A C 1
ATOM 1162 O O . ASP A 1 140 ? -9.559 -11.118 -20.268 1.00 85.06 140 ASP A O 1
ATOM 1166 N N . GLY A 1 141 ? -7.743 -10.526 -21.443 1.00 85.38 141 GLY A N 1
ATOM 1167 C CA . GLY A 1 141 ? -8.216 -9.203 -21.846 1.00 85.38 141 GLY A CA 1
ATOM 1168 C C . GLY A 1 141 ? -7.960 -8.102 -20.814 1.00 85.38 141 GLY A C 1
ATOM 1169 O O . GLY A 1 141 ? -8.452 -6.984 -20.987 1.00 85.38 141 GLY A O 1
ATOM 1170 N N . ASN A 1 142 ? -7.192 -8.368 -19.754 1.00 83.31 142 ASN A N 1
ATOM 1171 C CA . ASN A 1 142 ? -6.854 -7.350 -18.764 1.00 83.31 142 ASN A CA 1
ATOM 1172 C C . ASN A 1 142 ? -5.785 -6.411 -19.319 1.00 83.31 142 ASN A C 1
ATOM 1174 O O . ASN A 1 142 ? -4.750 -6.848 -19.821 1.00 83.31 142 ASN A O 1
ATOM 1178 N N . PHE A 1 143 ? -6.010 -5.106 -19.186 1.00 84.31 143 PHE A N 1
ATOM 1179 C CA . PHE A 1 143 ? -5.034 -4.102 -19.594 1.00 84.31 143 PHE A CA 1
ATOM 1180 C C . PHE A 1 143 ? -3.776 -4.161 -18.723 1.00 84.31 143 PHE A C 1
ATOM 1182 O O . PHE A 1 143 ? -3.845 -4.092 -17.496 1.00 84.31 143 PHE A O 1
ATOM 1189 N N . MET A 1 144 ? -2.620 -4.217 -19.378 1.00 84.75 144 MET A N 1
ATOM 1190 C CA . MET A 1 144 ? -1.301 -4.171 -18.761 1.00 84.75 144 MET A CA 1
ATOM 1191 C C . MET A 1 144 ? -0.540 -2.934 -19.226 1.00 84.75 144 MET A C 1
ATOM 1193 O O . MET A 1 144 ? -0.636 -2.526 -20.385 1.00 84.75 144 MET A O 1
ATOM 1197 N N . ILE A 1 145 ? 0.256 -2.372 -18.319 1.00 87.31 145 ILE A N 1
ATOM 1198 C CA . ILE A 1 145 ? 1.249 -1.345 -18.629 1.00 87.31 145 ILE A CA 1
ATOM 1199 C C . ILE A 1 145 ? 2.621 -1.990 -18.471 1.00 87.31 145 ILE A C 1
ATOM 1201 O O . ILE A 1 145 ? 2.937 -2.517 -17.404 1.00 87.31 145 ILE A O 1
ATOM 1205 N N . ILE A 1 146 ? 3.425 -1.944 -19.528 1.00 88.44 146 ILE A N 1
ATOM 1206 C CA . ILE A 1 146 ? 4.819 -2.375 -19.508 1.00 88.44 146 ILE A CA 1
ATOM 1207 C C . ILE A 1 146 ? 5.662 -1.127 -19.288 1.00 88.44 146 ILE A C 1
ATOM 1209 O O . ILE A 1 146 ? 5.661 -0.219 -20.119 1.00 88.44 146 ILE A O 1
ATOM 1213 N N . VAL A 1 147 ? 6.360 -1.085 -18.157 1.00 88.12 147 VAL A N 1
ATOM 1214 C CA . VAL A 1 147 ? 7.300 -0.013 -17.825 1.00 88.12 147 VAL A CA 1
ATOM 1215 C C . VAL A 1 147 ? 8.709 -0.575 -17.990 1.00 88.12 147 VAL A C 1
ATOM 1217 O O . VAL A 1 147 ? 9.065 -1.491 -17.244 1.00 88.12 147 VAL A O 1
ATOM 1220 N N . PRO A 1 148 ? 9.499 -0.086 -18.961 1.00 87.56 148 PRO A N 1
ATOM 1221 C CA . PRO A 1 148 ? 10.864 -0.556 -19.139 1.00 87.56 148 PRO A CA 1
ATOM 1222 C C . PRO A 1 148 ? 11.754 -0.114 -17.977 1.00 87.56 148 PRO A C 1
ATOM 1224 O O . PRO A 1 148 ? 11.515 0.923 -17.353 1.00 87.56 148 PRO A O 1
ATOM 1227 N N . ASP A 1 149 ? 12.811 -0.884 -17.706 1.00 83.81 149 ASP A N 1
ATOM 1228 C CA . ASP A 1 149 ? 13.718 -0.624 -16.580 1.00 83.81 149 ASP A CA 1
ATOM 1229 C C . ASP A 1 149 ? 14.341 0.778 -16.640 1.00 83.81 149 ASP A C 1
ATOM 1231 O O . ASP A 1 149 ? 14.466 1.442 -15.613 1.00 83.81 149 ASP A O 1
ATOM 1235 N N . SER A 1 150 ? 14.638 1.272 -17.847 1.00 84.94 150 SER A N 1
ATOM 1236 C CA . SER A 1 150 ? 15.170 2.620 -18.093 1.00 84.94 150 SER A CA 1
ATOM 1237 C C . SER A 1 150 ? 14.230 3.758 -17.674 1.00 84.94 150 SER A C 1
ATOM 1239 O O . SER A 1 150 ? 14.676 4.897 -17.553 1.00 84.94 150 SER A O 1
ATOM 1241 N N . LYS A 1 151 ? 12.942 3.469 -17.451 1.00 84.69 151 LYS A N 1
ATOM 1242 C CA . LYS A 1 151 ? 11.891 4.443 -17.120 1.00 84.69 151 LYS A CA 1
ATOM 1243 C C . LYS A 1 151 ? 11.288 4.255 -15.727 1.00 84.69 151 LYS A C 1
ATOM 1245 O O . LYS A 1 151 ? 10.385 5.008 -15.363 1.00 84.69 151 LYS A O 1
ATOM 1250 N N . LYS A 1 152 ? 11.786 3.304 -14.927 1.00 79.00 152 LYS A N 1
ATOM 1251 C CA . LYS A 1 152 ? 11.267 3.017 -13.574 1.00 79.00 152 LYS A CA 1
ATOM 1252 C C . LYS A 1 152 ? 11.277 4.239 -12.646 1.00 79.00 152 LYS A C 1
ATOM 1254 O O . LYS A 1 152 ? 10.334 4.425 -11.889 1.00 79.00 152 LYS A O 1
ATOM 1259 N N . ASP A 1 153 ? 12.280 5.108 -12.754 1.00 80.31 153 ASP A N 1
ATOM 1260 C CA . ASP A 1 153 ? 12.381 6.317 -11.920 1.00 80.31 153 ASP A CA 1
ATOM 1261 C C . ASP A 1 153 ? 11.510 7.492 -12.406 1.00 80.31 153 ASP A C 1
ATOM 1263 O O . ASP A 1 153 ? 11.303 8.464 -11.672 1.00 80.31 153 ASP A O 1
ATOM 1267 N N . GLU A 1 154 ? 11.006 7.426 -13.643 1.00 83.56 154 GLU A N 1
ATOM 1268 C CA . GLU A 1 154 ? 10.180 8.473 -14.261 1.00 83.56 154 GLU A CA 1
ATOM 1269 C C . GLU A 1 154 ? 8.679 8.243 -14.032 1.00 83.56 154 GLU A C 1
ATOM 1271 O O . GLU A 1 154 ? 7.886 9.184 -14.116 1.00 83.56 154 GLU A O 1
ATOM 1276 N N . PHE A 1 155 ? 8.281 7.005 -13.730 1.00 83.50 155 PHE A N 1
ATOM 1277 C CA . PHE A 1 155 ? 6.888 6.605 -13.590 1.00 83.50 155 PHE A CA 1
ATOM 1278 C C . PHE A 1 155 ? 6.642 5.877 -12.269 1.00 83.50 155 PHE A C 1
ATOM 1280 O O . PHE A 1 155 ? 7.230 4.838 -11.991 1.00 83.50 155 PHE A O 1
ATOM 1287 N N . PHE A 1 156 ? 5.697 6.384 -11.483 1.00 87.81 156 PHE A N 1
ATOM 1288 C CA . PHE A 1 156 ? 5.247 5.746 -10.252 1.00 87.81 156 PHE A CA 1
ATOM 1289 C C . PHE A 1 156 ? 3.744 5.945 -10.070 1.00 87.81 156 PHE A C 1
ATOM 1291 O O . PHE A 1 156 ? 3.162 6.952 -10.481 1.00 87.81 156 PHE A O 1
ATOM 1298 N N . PHE A 1 157 ? 3.104 4.983 -9.418 1.00 89.06 157 PHE A N 1
ATOM 1299 C CA . PHE A 1 157 ? 1.712 5.086 -9.018 1.00 89.06 157 PHE A CA 1
ATOM 1300 C C . PHE A 1 157 ? 1.609 5.877 -7.720 1.00 89.06 157 PHE A C 1
ATOM 1302 O O . PHE A 1 157 ? 2.335 5.613 -6.765 1.00 89.06 157 PHE A O 1
ATOM 1309 N N . ASN A 1 158 ? 0.678 6.826 -7.661 1.00 89.25 158 ASN A N 1
ATOM 1310 C CA . ASN A 1 158 ? 0.376 7.558 -6.431 1.00 89.25 158 ASN A CA 1
ATOM 1311 C C . ASN A 1 158 ? -0.703 6.876 -5.577 1.00 89.25 158 ASN A C 1
ATOM 1313 O O . ASN A 1 158 ? -0.785 7.116 -4.373 1.00 89.25 158 ASN A O 1
ATOM 1317 N N . SER A 1 159 ? -1.551 6.067 -6.212 1.00 89.75 159 SER A N 1
ATOM 1318 C CA . SER A 1 159 ? -2.632 5.336 -5.575 1.00 89.75 159 SER A CA 1
ATOM 1319 C C . SER A 1 159 ? -3.159 4.221 -6.473 1.00 89.75 159 SER A C 1
ATOM 1321 O O . SER A 1 159 ? -3.010 4.263 -7.696 1.00 89.75 159 SER A O 1
ATOM 1323 N N . ILE A 1 160 ? -3.810 3.236 -5.858 1.00 91.62 160 ILE A N 1
ATOM 1324 C CA . ILE A 1 160 ? -4.663 2.256 -6.529 1.00 91.62 160 ILE A CA 1
ATOM 1325 C C . ILE A 1 160 ? -6.040 2.250 -5.854 1.00 91.62 160 ILE A C 1
ATOM 1327 O O . ILE A 1 160 ? -6.128 2.485 -4.649 1.00 91.62 160 ILE A O 1
ATOM 1331 N N . PRO A 1 161 ? -7.127 1.996 -6.602 1.00 92.31 161 PRO A N 1
ATOM 1332 C CA . PRO A 1 161 ? -8.456 1.936 -6.011 1.00 92.31 161 PRO A CA 1
ATOM 1333 C C . PRO A 1 161 ? -8.591 0.717 -5.086 1.00 92.31 161 PRO A C 1
ATOM 1335 O O . PRO A 1 161 ? -7.921 -0.299 -5.313 1.00 92.31 161 PRO A O 1
ATOM 1338 N N . PRO A 1 162 ? -9.494 0.777 -4.091 1.00 93.94 162 PRO A N 1
ATOM 1339 C CA . PRO A 1 162 ? -9.822 -0.389 -3.290 1.00 93.94 162 PRO A CA 1
ATOM 1340 C C . PRO A 1 162 ? -10.513 -1.458 -4.146 1.00 93.94 162 PRO A C 1
ATOM 1342 O O . PRO A 1 162 ? -11.229 -1.152 -5.105 1.00 93.94 162 PRO A O 1
ATOM 1345 N N . LYS A 1 163 ? -10.327 -2.719 -3.767 1.00 94.19 163 LYS A N 1
ATOM 1346 C CA . LYS A 1 163 ? -10.935 -3.893 -4.391 1.00 94.19 163 LYS A CA 1
ATOM 1347 C C . LYS A 1 163 ? -12.280 -4.184 -3.720 1.00 94.19 163 LYS A C 1
ATOM 1349 O O . LYS A 1 163 ? -12.313 -4.631 -2.571 1.00 94.19 163 LYS A O 1
ATOM 1354 N N . LYS A 1 164 ? -13.381 -3.844 -4.402 1.00 92.12 164 LYS A N 1
ATOM 1355 C CA . LYS A 1 164 ? -14.732 -3.779 -3.811 1.00 92.12 164 LYS A CA 1
ATOM 1356 C C . LYS A 1 164 ? -15.230 -5.132 -3.320 1.00 92.12 164 LYS A C 1
ATOM 1358 O O . LYS A 1 164 ? -15.788 -5.225 -2.236 1.00 92.12 164 LYS A O 1
ATOM 1363 N N . GLU A 1 165 ? -14.959 -6.176 -4.085 1.00 92.88 165 GLU A N 1
ATOM 1364 C CA . GLU A 1 165 ? -15.3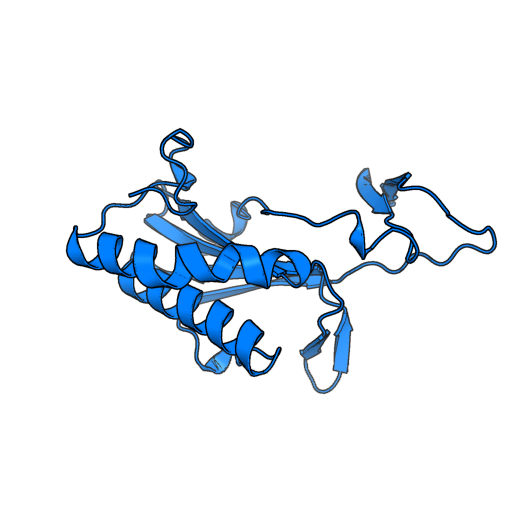31 -7.555 -3.787 1.00 92.88 165 GLU A CA 1
ATOM 1365 C C . GLU A 1 165 ? -14.722 -8.083 -2.480 1.00 92.88 165 GLU A C 1
ATOM 1367 O O . GLU A 1 165 ? -15.216 -9.060 -1.931 1.00 92.88 165 GLU A O 1
ATOM 1372 N N . LEU A 1 166 ? -13.664 -7.454 -1.951 1.00 92.81 166 LEU A N 1
ATOM 1373 C CA . LEU A 1 166 ? -13.084 -7.847 -0.665 1.00 92.81 166 LEU A CA 1
ATOM 1374 C C . LEU A 1 166 ? -13.849 -7.286 0.537 1.00 92.81 166 LEU A C 1
ATOM 1376 O O . LEU A 1 166 ? -13.713 -7.821 1.633 1.00 92.81 166 LEU A O 1
ATOM 1380 N N . TYR A 1 167 ? -14.653 -6.235 0.356 1.00 88.38 167 TYR A N 1
ATOM 1381 C CA . TYR A 1 167 ? -15.505 -5.726 1.432 1.00 88.38 167 TYR A CA 1
ATOM 1382 C C . TYR A 1 167 ? -16.642 -6.698 1.766 1.00 88.38 167 TYR A C 1
ATOM 1384 O O . TYR A 1 167 ? -17.046 -6.800 2.922 1.00 88.38 167 TYR A O 1
ATOM 1392 N N . GLU A 1 168 ? -17.118 -7.436 0.764 1.00 84.56 168 GLU A N 1
ATOM 1393 C CA . GLU A 1 168 ? -18.285 -8.321 0.852 1.00 84.56 168 GLU A CA 1
ATOM 1394 C C . GLU A 1 168 ? -17.937 -9.766 1.228 1.00 84.56 168 GLU A C 1
ATOM 1396 O O . GLU A 1 168 ? -18.838 -10.560 1.478 1.00 84.56 168 GLU A O 1
ATOM 1401 N N . LYS A 1 169 ? -16.647 -10.118 1.296 1.00 64.56 169 LYS A N 1
ATOM 1402 C CA . LYS A 1 169 ? -16.188 -11.425 1.790 1.00 64.56 169 LYS A CA 1
ATOM 1403 C C . LYS A 1 169 ? -16.348 -11.515 3.312 1.00 64.56 169 LYS A C 1
ATOM 1405 O O . LYS A 1 169 ? -15.358 -11.521 4.034 1.00 64.56 169 LYS A O 1
ATOM 1410 N N . ASP A 1 170 ? -17.591 -11.550 3.775 1.00 54.25 170 ASP A N 1
ATOM 1411 C CA . ASP A 1 170 ? -17.973 -12.091 5.078 1.00 54.25 170 ASP A CA 1
ATOM 1412 C C . ASP A 1 170 ? -18.864 -13.317 4.849 1.00 54.25 170 ASP A C 1
ATOM 1414 O O . ASP A 1 170 ? -20.080 -13.229 4.984 1.00 54.25 170 ASP A O 1
ATOM 1418 N N . GLU A 1 171 ? -18.247 -14.446 4.487 1.00 43.25 171 GLU A N 1
ATOM 1419 C CA . GLU A 1 171 ? -18.737 -15.808 4.770 1.00 43.25 171 GLU A CA 1
ATOM 1420 C C . GLU A 1 171 ? -17.547 -16.741 5.033 1.00 43.25 171 GLU A C 1
ATOM 1422 O O . GLU A 1 171 ? -16.634 -16.804 4.174 1.00 43.25 171 GLU A O 1
#

pLDDT: mean 87.58, std 7.96, range [43.25, 97.69]

Radius of gyration: 17.03 Å; chains: 1; bounding box: 37×40×46 Å

Foldseek 3Di:
DAQQPDPPPPDQFRDDDDDPVVVVVCVVAVNVLQVVCQLAKAWTKTADPVLLKMKIKIAGLDFDWDQDPNDTFTFGMKIFIGHNDPVLVVVQSRQVSVCCVPPVDDDCVVHDGPDMDTDTDDDDDDPDQDPDWDWDADPVRHIDIDAHPNCSSVDTDNDDDHDPVVSVPPD

Sequence (171 aa):
EHHNNNEFNCCISNLSFASNDINLAKAHTLDKTQPILLKKMAVNFFKDFNTQKYQITLKCNDDYYLTLDNEKKLLDRIYLVYDDNFRVVYTDANRIVDELLETGEIDFKLLSYNSLDYTLKVLVYSDEEITEIQHTQDKDGNFMIIVPDSKKDEFFFNSIPPKKELYEKDE